Protein AF-A0A7V7WL54-F1 (afdb_monomer)

Structure (mmCIF, N/CA/C/O backbone):
data_AF-A0A7V7WL54-F1
#
_entry.id   AF-A0A7V7WL54-F1
#
loop_
_atom_site.group_PDB
_atom_site.id
_atom_site.type_symbol
_atom_site.label_atom_id
_atom_site.label_alt_id
_atom_site.label_comp_id
_atom_site.label_asym_id
_atom_site.label_entity_id
_atom_site.label_seq_id
_atom_site.pdbx_PDB_ins_code
_atom_site.Cartn_x
_atom_site.Cartn_y
_atom_site.Cartn_z
_atom_site.occupancy
_atom_site.B_iso_or_equiv
_atom_site.auth_seq_id
_atom_site.auth_comp_id
_atom_site.auth_asym_id
_atom_site.auth_atom_id
_atom_site.pdbx_PDB_model_num
ATOM 1 N N . LYS A 1 1 ? -2.298 -0.403 -8.910 1.00 77.75 1 LYS A N 1
ATOM 2 C CA . LYS A 1 1 ? -2.199 1.072 -8.747 1.00 77.75 1 LYS A CA 1
ATOM 3 C C . LYS A 1 1 ? -3.577 1.723 -8.573 1.00 77.75 1 LYS A C 1
ATOM 5 O O . LYS A 1 1 ? -3.829 2.175 -7.468 1.00 77.75 1 LYS A O 1
ATOM 10 N N . LYS A 1 2 ? -4.495 1.649 -9.554 1.00 86.00 2 LYS A N 1
ATOM 11 C CA . LYS A 1 2 ? -5.850 2.255 -9.486 1.00 86.00 2 LYS A CA 1
ATOM 12 C C . LYS A 1 2 ? -6.623 2.004 -8.180 1.00 86.00 2 LYS A C 1
ATOM 14 O O . LYS A 1 2 ? -7.145 2.939 -7.590 1.00 86.00 2 LYS A O 1
ATOM 19 N N . VAL A 1 3 ? -6.648 0.756 -7.697 1.00 87.88 3 VAL A N 1
ATOM 20 C CA . VAL A 1 3 ? -7.309 0.402 -6.424 1.00 87.88 3 VAL A CA 1
ATOM 21 C C . VAL A 1 3 ? -6.756 1.232 -5.264 1.00 87.88 3 VAL A C 1
ATOM 23 O O . VAL A 1 3 ? -7.511 1.837 -4.518 1.00 87.88 3 VAL A O 1
ATOM 26 N N . CYS A 1 4 ? -5.436 1.325 -5.129 1.00 88.75 4 CYS A N 1
ATOM 27 C CA . CYS A 1 4 ? -4.819 2.072 -4.037 1.00 88.75 4 CYS A CA 1
ATOM 28 C C . CYS A 1 4 ? -5.045 3.579 -4.152 1.00 88.75 4 CYS A C 1
ATOM 30 O O . CYS A 1 4 ? -5.208 4.230 -3.128 1.00 88.75 4 CYS A O 1
ATOM 32 N N . GLU A 1 5 ? -5.118 4.124 -5.368 1.00 88.88 5 GLU A N 1
ATOM 33 C CA . GLU A 1 5 ? -5.451 5.538 -5.583 1.00 88.88 5 GLU A CA 1
ATOM 34 C C . GLU A 1 5 ? -6.880 5.864 -5.133 1.00 88.88 5 GLU A C 1
ATOM 36 O O . GLU A 1 5 ? -7.102 6.927 -4.556 1.00 88.88 5 GLU A O 1
ATOM 41 N N . ALA A 1 6 ? -7.817 4.928 -5.324 1.00 89.25 6 ALA A N 1
ATOM 42 C CA . ALA A 1 6 ? -9.205 5.075 -4.891 1.00 89.25 6 ALA A CA 1
ATOM 43 C C . ALA A 1 6 ? -9.365 5.096 -3.358 1.00 89.25 6 ALA A C 1
ATOM 45 O O . ALA A 1 6 ? -10.238 5.792 -2.850 1.00 89.25 6 ALA A O 1
ATOM 46 N N . TYR A 1 7 ? -8.522 4.364 -2.616 1.00 88.38 7 TYR A N 1
ATOM 47 C CA . TYR A 1 7 ? -8.619 4.264 -1.150 1.00 88.38 7 TYR A CA 1
ATOM 48 C C . TYR A 1 7 ? -7.665 5.199 -0.386 1.00 88.38 7 TYR A C 1
ATOM 50 O O . TYR A 1 7 ? -8.028 5.719 0.667 1.00 88.38 7 TYR A O 1
ATOM 58 N N . PHE A 1 8 ? -6.445 5.419 -0.886 1.00 86.38 8 PHE A N 1
ATOM 59 C CA . PHE A 1 8 ? -5.340 6.034 -0.130 1.00 86.38 8 PHE A CA 1
ATOM 60 C C . PHE A 1 8 ? -4.785 7.322 -0.756 1.00 86.38 8 PHE A C 1
ATOM 62 O O . PHE A 1 8 ? -3.804 7.867 -0.255 1.00 86.38 8 PHE A O 1
ATOM 69 N N . ARG A 1 9 ? -5.425 7.852 -1.809 1.00 84.94 9 ARG A N 1
ATOM 70 C CA . ARG A 1 9 ? -4.969 8.996 -2.630 1.00 84.94 9 ARG A CA 1
ATOM 71 C C . ARG A 1 9 ? -3.835 8.643 -3.598 1.00 84.94 9 ARG A C 1
ATOM 73 O O . ARG A 1 9 ? -3.318 7.530 -3.621 1.00 84.94 9 ARG A O 1
ATOM 80 N N . LYS A 1 10 ? -3.471 9.612 -4.442 1.00 84.12 10 LYS A N 1
ATOM 81 C CA . LYS A 1 10 ? -2.461 9.457 -5.497 1.00 84.12 10 LYS A CA 1
ATOM 82 C C . LYS A 1 10 ? -1.101 9.056 -4.915 1.00 84.12 10 LYS A C 1
ATOM 84 O O . LYS A 1 10 ? -0.671 9.602 -3.897 1.00 84.12 10 LYS A O 1
ATOM 89 N N . ALA A 1 11 ? -0.426 8.115 -5.575 1.00 84.81 11 ALA A N 1
ATOM 90 C CA . ALA A 1 11 ? 0.919 7.707 -5.185 1.00 84.81 11 ALA A CA 1
ATOM 91 C C . ALA A 1 11 ? 1.885 8.896 -5.268 1.00 84.81 11 ALA A C 1
ATOM 93 O O . ALA A 1 11 ? 1.837 9.677 -6.219 1.00 84.81 11 ALA A O 1
ATOM 94 N N . ARG A 1 12 ? 2.800 9.009 -4.299 1.00 77.44 12 ARG A N 1
ATOM 95 C CA . ARG A 1 12 ? 3.805 10.088 -4.282 1.00 77.44 12 ARG A CA 1
ATOM 96 C C . ARG A 1 12 ? 4.832 9.944 -5.410 1.00 77.44 12 ARG A C 1
ATOM 98 O O . ARG A 1 12 ? 5.431 10.928 -5.824 1.00 77.44 12 ARG A O 1
ATOM 105 N N . GLN A 1 13 ? 5.030 8.723 -5.895 1.00 76.25 13 GLN A N 1
ATOM 106 C CA . GLN A 1 13 ? 6.005 8.394 -6.925 1.00 76.25 13 GLN A CA 1
ATOM 107 C C . GLN A 1 13 ? 5.330 7.496 -7.963 1.00 76.25 13 GLN A C 1
ATOM 109 O O . GLN A 1 13 ? 4.791 6.445 -7.620 1.00 76.25 13 GLN A O 1
ATOM 114 N N . THR A 1 14 ? 5.296 7.954 -9.215 1.00 67.44 14 THR A N 1
ATOM 115 C CA . THR A 1 14 ? 4.619 7.269 -10.333 1.00 67.44 14 THR A CA 1
ATOM 116 C C . THR A 1 14 ? 5.545 6.969 -11.510 1.00 67.44 14 THR A C 1
ATOM 118 O O . THR A 1 14 ? 5.186 6.145 -12.344 1.00 67.44 14 THR A O 1
ATOM 121 N N . GLY A 1 15 ? 6.722 7.605 -11.572 1.00 68.38 15 GLY A N 1
ATOM 122 C CA . GLY A 1 15 ? 7.698 7.461 -12.662 1.00 68.38 15 GLY A CA 1
ATOM 123 C C . GLY A 1 15 ? 8.640 6.259 -12.543 1.00 68.38 15 GLY A C 1
ATOM 124 O O . GLY A 1 15 ? 9.537 6.115 -13.362 1.00 68.38 15 GLY A O 1
ATOM 125 N N . THR A 1 16 ? 8.467 5.407 -11.531 1.00 78.38 16 THR A N 1
ATOM 126 C CA . THR A 1 16 ? 9.274 4.195 -11.337 1.00 78.38 16 THR A CA 1
ATOM 127 C C . THR A 1 16 ? 8.379 2.955 -11.289 1.00 78.38 16 THR A C 1
ATOM 129 O O . THR A 1 16 ? 7.144 3.038 -11.240 1.00 78.38 16 THR A O 1
ATOM 132 N N . SER A 1 17 ? 8.995 1.772 -11.263 1.00 83.56 17 SER A N 1
ATOM 133 C CA . SER A 1 17 ? 8.294 0.513 -10.986 1.00 83.56 17 SER A CA 1
ATOM 134 C C . SER A 1 17 ? 7.650 0.495 -9.593 1.00 83.56 17 SER A C 1
ATOM 136 O O . SER A 1 17 ? 6.831 -0.371 -9.316 1.00 83.56 17 SER A O 1
ATOM 138 N N . HIS A 1 18 ? 7.954 1.454 -8.714 1.00 85.38 18 HIS A N 1
ATOM 139 C CA . HIS A 1 18 ? 7.411 1.532 -7.363 1.00 85.38 18 HIS A CA 1
ATOM 140 C C . HIS A 1 18 ? 6.308 2.593 -7.285 1.00 85.38 18 HIS A C 1
ATOM 142 O O . HIS A 1 18 ? 6.388 3.652 -7.903 1.00 85.38 18 HIS A O 1
ATOM 148 N N . ALA A 1 19 ? 5.281 2.322 -6.487 1.00 88.75 19 ALA A N 1
ATOM 149 C CA . ALA A 1 19 ? 4.230 3.263 -6.139 1.00 88.75 19 ALA A CA 1
ATOM 150 C C . ALA A 1 19 ? 3.996 3.227 -4.628 1.00 88.75 19 ALA A C 1
ATOM 152 O O . ALA A 1 19 ? 3.643 2.188 -4.070 1.00 88.75 19 ALA A O 1
ATOM 153 N N . ILE A 1 20 ? 4.188 4.376 -3.980 1.00 88.25 20 ILE A N 1
ATOM 154 C CA . ILE A 1 20 ? 4.058 4.528 -2.528 1.00 88.25 20 ILE A CA 1
ATOM 155 C C . ILE A 1 20 ? 2.802 5.342 -2.213 1.00 88.25 20 ILE A C 1
ATOM 157 O O . ILE A 1 20 ? 2.660 6.475 -2.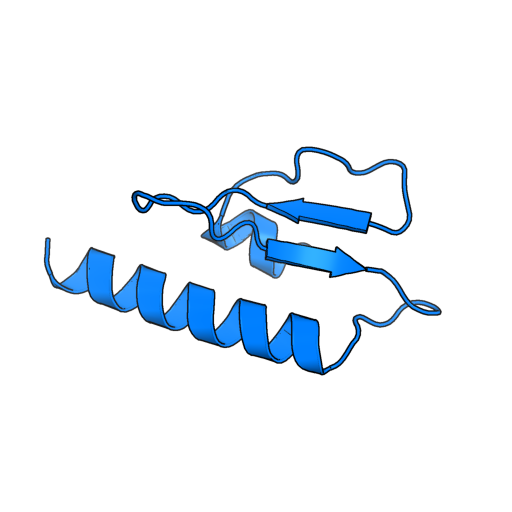683 1.00 88.25 20 ILE A O 1
ATOM 161 N N . PHE A 1 21 ? 1.925 4.777 -1.385 1.00 89.50 21 PHE A N 1
ATOM 162 C CA . PHE A 1 21 ? 0.657 5.365 -0.954 1.00 89.50 21 PHE A CA 1
ATOM 163 C C . PHE A 1 21 ? 0.684 5.701 0.538 1.00 89.50 21 PHE A C 1
ATOM 165 O O . PHE A 1 21 ? 1.243 4.951 1.343 1.00 89.50 21 PHE A O 1
ATOM 172 N N . LYS A 1 22 ? 0.066 6.829 0.908 1.00 88.00 22 LYS A N 1
ATOM 173 C CA . LYS A 1 22 ? -0.036 7.293 2.297 1.00 88.00 22 LYS A CA 1
ATOM 174 C C . LYS A 1 22 ? -1.393 6.905 2.879 1.00 88.00 22 LYS A C 1
ATOM 176 O O . LYS A 1 22 ? -2.425 7.178 2.283 1.00 88.00 22 LYS A O 1
ATOM 181 N N . THR A 1 23 ? -1.396 6.325 4.067 1.00 88.88 23 THR A N 1
ATOM 182 C CA . THR A 1 23 ? -2.619 5.967 4.791 1.00 88.88 23 THR A CA 1
ATOM 183 C C . THR A 1 23 ? -3.101 7.110 5.695 1.00 88.88 23 THR A C 1
ATOM 185 O O . THR A 1 23 ? -2.291 7.946 6.104 1.00 88.88 23 THR A O 1
ATOM 188 N N . PRO A 1 24 ? -4.405 7.172 6.026 1.00 85.25 24 PRO A N 1
ATOM 189 C CA . PRO A 1 24 ? -4.973 8.256 6.833 1.00 85.25 24 PRO A CA 1
ATOM 190 C C . PRO A 1 24 ? -4.836 8.096 8.358 1.00 85.25 24 PRO A C 1
ATOM 192 O O . PRO A 1 24 ? -5.205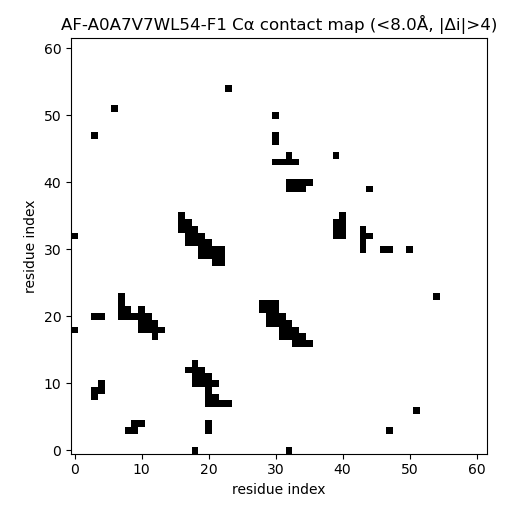 9.020 9.075 1.00 85.25 24 PRO A O 1
ATOM 195 N N . TRP A 1 25 ? -4.336 6.967 8.871 1.00 85.69 25 TRP A N 1
ATOM 196 C CA . TRP A 1 25 ? -4.150 6.753 10.314 1.00 85.69 25 TRP A CA 1
ATOM 197 C C . TRP A 1 25 ? -2.730 7.082 10.798 1.00 85.69 25 TRP A C 1
ATOM 199 O O . TRP A 1 25 ? -1.779 7.077 10.017 1.00 85.69 25 TRP A O 1
ATOM 209 N N . VAL A 1 26 ? -2.614 7.370 12.100 1.00 77.00 26 VAL A N 1
ATOM 210 C CA . VAL A 1 26 ? -1.373 7.769 12.789 1.00 77.00 26 VAL A CA 1
ATOM 211 C C . 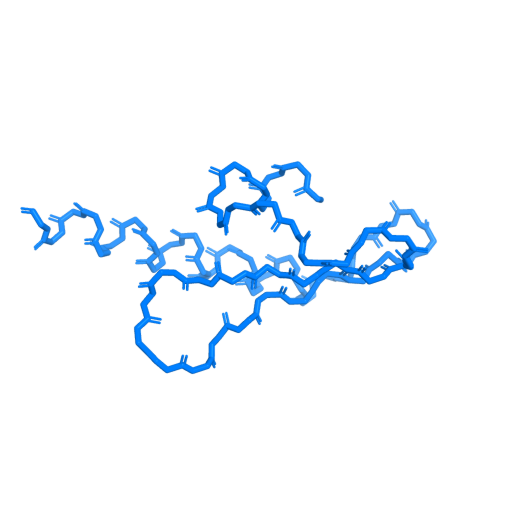VAL A 1 26 ? -0.378 6.600 12.855 1.00 77.00 26 VAL A C 1
ATOM 213 O O . VAL A 1 26 ? -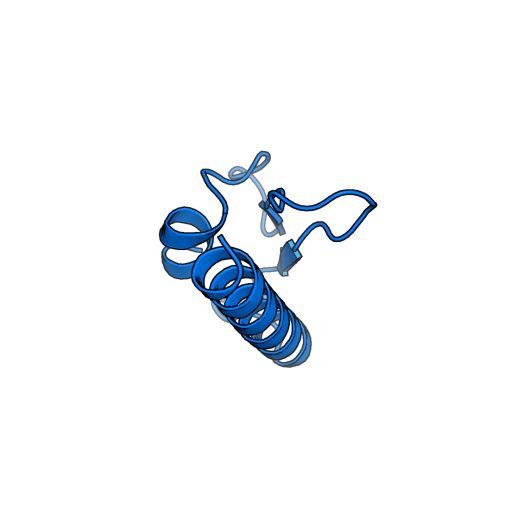0.775 5.448 13.039 1.00 77.00 26 VAL A O 1
ATOM 216 N N . GLY A 1 27 ? 0.914 6.903 12.690 1.00 79.44 27 GLY A N 1
ATOM 217 C CA . GLY A 1 27 ? 2.018 5.939 12.587 1.00 79.44 27 GLY A CA 1
ATOM 218 C C . GLY A 1 27 ? 2.605 5.869 11.172 1.00 79.44 27 GLY A C 1
ATOM 219 O O . GLY A 1 27 ? 2.269 6.693 10.320 1.00 79.44 27 GLY A O 1
ATOM 220 N N . ASP A 1 28 ? 3.464 4.881 10.899 1.00 66.81 28 ASP A N 1
ATOM 221 C CA . ASP A 1 28 ? 3.988 4.630 9.545 1.00 66.81 28 ASP A CA 1
ATOM 222 C C . ASP A 1 28 ? 3.452 3.310 8.971 1.00 66.81 28 ASP A C 1
ATOM 224 O O . ASP A 1 28 ? 3.931 2.230 9.310 1.00 66.81 28 ASP A O 1
ATOM 228 N N . PRO A 1 29 ? 2.439 3.368 8.097 1.00 74.62 29 PRO A N 1
ATOM 229 C CA . PRO A 1 29 ? 2.075 2.226 7.274 1.00 74.62 29 PRO A CA 1
ATOM 230 C C . PRO A 1 29 ? 1.890 2.697 5.836 1.00 74.62 29 PRO A C 1
ATOM 232 O O . PRO A 1 29 ? 0.793 2.714 5.281 1.00 74.62 29 PRO A O 1
ATOM 235 N N . ARG A 1 30 ? 2.988 3.127 5.215 1.00 85.62 30 ARG A N 1
ATOM 236 C CA . ARG A 1 30 ? 2.989 3.372 3.773 1.00 85.62 30 ARG A CA 1
ATOM 237 C C . ARG A 1 30 ? 2.746 2.056 3.045 1.00 85.62 30 ARG A C 1
ATOM 239 O O . ARG A 1 30 ? 3.393 1.052 3.332 1.00 85.62 30 ARG A O 1
ATOM 246 N N . ILE A 1 31 ? 1.863 2.075 2.055 1.00 87.94 31 ILE A N 1
ATOM 247 C CA . ILE A 1 31 ? 1.700 0.928 1.164 1.00 87.94 31 ILE A CA 1
ATOM 248 C C . ILE A 1 31 ? 2.665 1.113 0.004 1.00 87.94 31 ILE A C 1
ATOM 250 O O . ILE A 1 31 ? 2.558 2.085 -0.744 1.00 87.94 31 ILE A O 1
ATOM 254 N N . ASN A 1 32 ? 3.594 0.176 -0.152 1.00 88.75 32 ASN A N 1
ATOM 255 C CA . ASN A 1 32 ? 4.504 0.131 -1.285 1.00 88.75 32 ASN A CA 1
ATOM 256 C C . ASN A 1 32 ? 4.072 -0.982 -2.245 1.00 88.75 32 ASN A C 1
ATOM 258 O O . ASN A 1 32 ? 4.037 -2.154 -1.871 1.00 88.75 32 ASN A O 1
ATOM 262 N N . ILE A 1 33 ? 3.758 -0.607 -3.482 1.00 87.56 33 ILE A N 1
ATOM 263 C CA . ILE A 1 33 ? 3.475 -1.537 -4.572 1.00 87.56 33 ILE A CA 1
ATOM 264 C C . ILE A 1 33 ? 4.600 -1.444 -5.581 1.00 87.56 33 ILE A C 1
ATOM 266 O O . ILE A 1 33 ? 4.821 -0.391 -6.175 1.00 87.56 33 ILE A O 1
ATOM 270 N N . GLN A 1 34 ? 5.261 -2.569 -5.808 1.00 87.94 34 GLN A N 1
ATOM 271 C CA . GLN A 1 34 ? 6.265 -2.728 -6.838 1.00 87.94 34 GLN A CA 1
ATOM 272 C C . GLN A 1 34 ? 5.641 -3.471 -8.018 1.00 87.94 34 GLN A C 1
ATOM 274 O O . GLN A 1 34 ? 4.963 -4.483 -7.837 1.00 87.94 34 GLN A O 1
ATOM 279 N N . ASP A 1 35 ? 5.867 -2.951 -9.215 1.00 86.38 35 ASP A N 1
ATOM 280 C CA . ASP A 1 35 ? 5.648 -3.674 -10.455 1.00 86.38 35 ASP A CA 1
ATOM 281 C C . ASP A 1 35 ? 6.786 -4.678 -10.655 1.00 86.38 35 ASP A C 1
ATOM 283 O O . ASP A 1 35 ? 7.963 -4.317 -10.665 1.00 86.38 35 ASP A O 1
ATOM 287 N N . ASP A 1 36 ? 6.411 -5.941 -10.772 1.00 85.19 36 ASP A N 1
ATOM 288 C CA . ASP A 1 36 ? 7.257 -7.084 -11.061 1.00 85.19 36 ASP A CA 1
ATOM 289 C C . ASP A 1 36 ? 6.727 -7.739 -12.344 1.00 85.19 36 ASP A C 1
ATOM 291 O O . ASP A 1 36 ? 5.758 -8.502 -12.331 1.00 85.19 36 ASP A O 1
ATOM 295 N N . LYS A 1 37 ? 7.324 -7.366 -13.483 1.00 85.31 37 LYS A N 1
ATOM 296 C CA . LYS A 1 37 ? 6.960 -7.857 -14.827 1.00 85.31 37 LYS A CA 1
ATOM 297 C C . LYS A 1 37 ? 5.463 -7.682 -15.150 1.00 85.31 37 LYS A C 1
ATOM 299 O O . LYS A 1 37 ? 4.820 -8.598 -15.662 1.00 85.31 37 LYS A O 1
ATOM 304 N N . GLY A 1 38 ? 4.894 -6.517 -14.829 1.00 83.81 38 GLY A N 1
ATOM 305 C CA . GLY A 1 38 ? 3.481 -6.202 -15.073 1.00 83.81 38 GLY A CA 1
ATOM 306 C C . GLY A 1 38 ? 2.508 -6.755 -14.027 1.00 83.81 38 GLY A C 1
ATOM 307 O O . GLY A 1 38 ? 1.291 -6.628 -14.190 1.00 83.81 38 GLY A O 1
ATOM 308 N N . LYS A 1 39 ? 3.008 -7.374 -12.948 1.00 85.31 39 LYS A N 1
ATOM 309 C CA . LYS A 1 39 ? 2.207 -7.850 -11.812 1.00 85.31 39 LYS A CA 1
ATOM 310 C C . LYS A 1 39 ? 2.745 -7.286 -10.504 1.00 85.31 39 LYS A C 1
ATOM 312 O O . LYS A 1 39 ? 3.925 -7.012 -1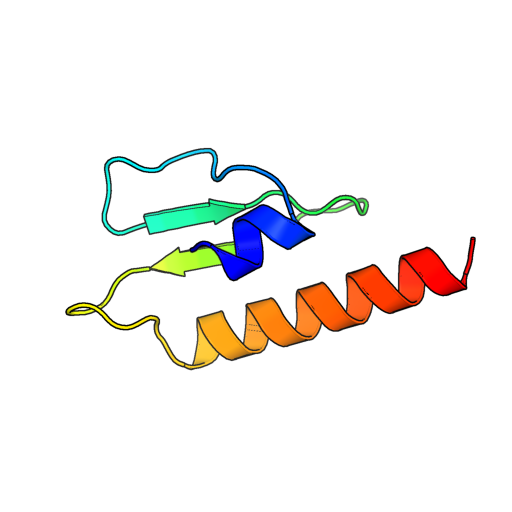0.365 1.00 85.31 39 LYS A O 1
ATOM 317 N N . ALA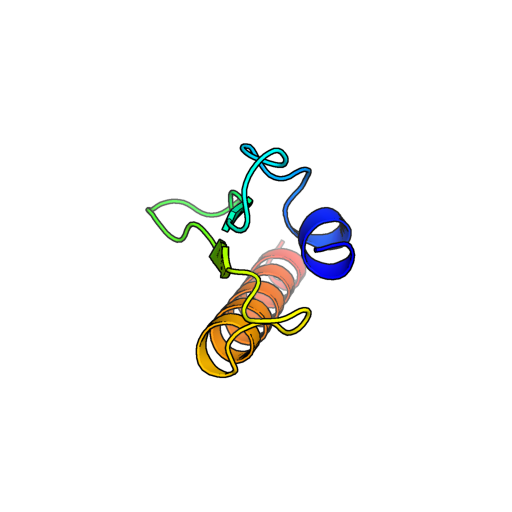 A 1 40 ? 1.877 -7.124 -9.513 1.00 87.50 40 ALA A N 1
ATOM 318 C CA . ALA A 1 40 ? 2.325 -6.799 -8.162 1.00 87.50 40 ALA A CA 1
ATOM 319 C C . ALA A 1 40 ? 2.763 -8.070 -7.428 1.00 87.50 40 ALA A C 1
ATOM 321 O O . ALA A 1 40 ? 2.181 -9.141 -7.623 1.00 87.50 40 ALA A O 1
ATOM 322 N N . LYS A 1 41 ? 3.730 -7.945 -6.516 1.00 88.00 41 LYS A N 1
ATOM 323 C CA . LYS A 1 41 ? 4.125 -9.065 -5.655 1.00 88.00 41 LYS A CA 1
ATOM 324 C C . LYS A 1 41 ? 2.974 -9.449 -4.722 1.00 88.00 41 LYS A C 1
ATOM 326 O O . LYS A 1 41 ? 2.348 -8.587 -4.103 1.00 88.00 41 LYS A O 1
ATOM 331 N N . ALA A 1 42 ? 2.712 -10.748 -4.574 1.00 90.3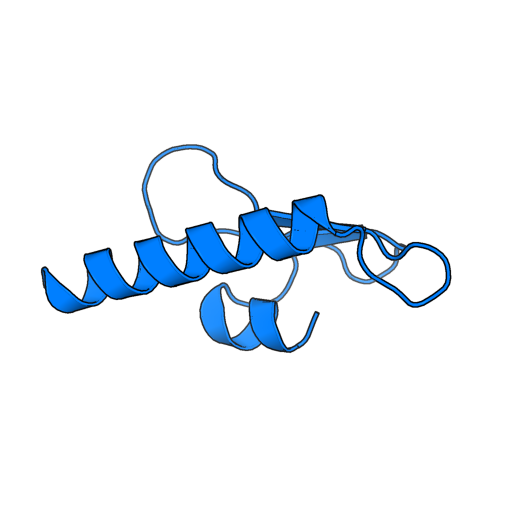1 42 ALA A N 1
ATOM 332 C CA . ALA A 1 42 ? 1.539 -11.253 -3.850 1.00 90.31 42 ALA A CA 1
ATOM 333 C C . ALA A 1 42 ? 1.441 -10.743 -2.398 1.00 90.31 42 ALA A C 1
ATOM 335 O O . ALA A 1 42 ? 0.353 -10.411 -1.930 1.00 90.31 42 ALA A O 1
ATOM 336 N N . TYR A 1 43 ? 2.565 -10.620 -1.686 1.00 90.31 43 TYR A N 1
ATOM 337 C CA . TYR A 1 43 ? 2.562 -10.087 -0.319 1.00 90.31 43 TYR A CA 1
ATOM 338 C C . TYR A 1 43 ? 2.156 -8.606 -0.262 1.00 90.31 43 TYR A C 1
ATOM 340 O O . TYR A 1 43 ? 1.476 -8.204 0.677 1.00 90.31 43 TYR A O 1
ATOM 348 N N . GLN A 1 44 ? 2.505 -7.804 -1.275 1.00 90.38 44 GLN A N 1
ATOM 349 C CA . GLN A 1 44 ? 2.101 -6.395 -1.352 1.00 90.38 44 GLN A CA 1
ATOM 350 C C . GLN A 1 44 ? 0.597 -6.288 -1.583 1.00 90.38 44 GLN A C 1
ATOM 352 O O . GLN A 1 44 ? -0.061 -5.439 -0.989 1.00 90.38 44 GLN A O 1
ATOM 357 N N . VAL A 1 45 ? 0.027 -7.195 -2.382 1.00 90.81 45 VAL A N 1
ATOM 358 C CA . VAL A 1 45 ? -1.430 -7.294 -2.548 1.00 90.81 45 VAL A CA 1
ATOM 359 C C . VAL A 1 45 ? -2.101 -7.629 -1.213 1.00 90.81 45 VAL A C 1
ATOM 361 O O . VAL A 1 45 ? -3.065 -6.968 -0.839 1.00 90.81 45 VAL A O 1
ATOM 364 N N . ARG A 1 46 ? -1.561 -8.583 -0.442 1.00 92.56 46 ARG A N 1
ATOM 365 C CA . ARG A 1 46 ? -2.073 -8.900 0.906 1.00 92.56 46 ARG A CA 1
ATOM 366 C C . ARG A 1 46 ? -1.996 -7.694 1.850 1.00 92.56 46 ARG A C 1
ATOM 368 O O . ARG A 1 46 ? -2.970 -7.409 2.538 1.00 92.56 46 ARG A O 1
ATOM 375 N N . GLN A 1 47 ? -0.893 -6.943 1.837 1.00 91.12 47 GLN A N 1
ATOM 376 C CA . GLN A 1 47 ? -0.755 -5.713 2.628 1.00 91.12 47 GLN A CA 1
ATOM 377 C C . GLN A 1 47 ? -1.793 -4.651 2.245 1.00 91.12 47 GLN A C 1
ATOM 379 O O . GLN A 1 47 ? -2.354 -3.998 3.122 1.00 91.12 47 GLN A O 1
ATOM 384 N N . VAL A 1 48 ? -2.090 -4.503 0.951 1.00 91.25 48 VAL A N 1
ATOM 385 C CA . VAL A 1 48 ? -3.142 -3.595 0.469 1.00 91.25 48 VAL A CA 1
ATOM 386 C C . VAL A 1 48 ? -4.508 -4.010 1.002 1.00 91.25 48 VAL A C 1
ATOM 388 O O . VAL A 1 48 ? -5.257 -3.153 1.462 1.00 91.25 48 VAL A O 1
ATOM 391 N N . LEU A 1 49 ? -4.831 -5.304 0.965 1.00 91.81 49 LEU A N 1
ATOM 392 C CA . LEU A 1 49 ? -6.109 -5.812 1.469 1.00 91.81 49 LEU A CA 1
ATOM 393 C C . LEU A 1 49 ? -6.271 -5.534 2.968 1.00 91.81 49 LEU A C 1
ATOM 395 O O . LEU A 1 49 ? -7.291 -4.978 3.364 1.00 91.81 49 LEU A O 1
ATOM 399 N N . LEU A 1 50 ? -5.243 -5.817 3.774 1.00 90.94 50 LEU A N 1
ATOM 400 C CA . LEU A 1 50 ? -5.244 -5.517 5.212 1.00 90.94 50 LEU A CA 1
ATOM 401 C C . LEU A 1 50 ? -5.396 -4.016 5.491 1.00 90.94 50 LEU A C 1
ATOM 403 O O . LEU A 1 50 ? -6.114 -3.607 6.399 1.00 90.94 50 LEU A O 1
ATOM 407 N N . ALA A 1 51 ? -4.742 -3.175 4.692 1.00 91.38 51 ALA A N 1
ATOM 408 C CA . ALA A 1 51 ? -4.853 -1.732 4.831 1.00 91.38 51 ALA A CA 1
ATOM 409 C C . ALA A 1 51 ? -6.253 -1.210 4.458 1.00 91.38 51 ALA A C 1
ATOM 411 O O . ALA A 1 51 ? -6.736 -0.268 5.083 1.00 91.38 51 ALA A O 1
ATOM 412 N N . ILE A 1 52 ? -6.910 -1.802 3.452 1.00 91.19 52 ILE A N 1
ATOM 413 C CA . ILE A 1 52 ? -8.293 -1.465 3.079 1.00 91.19 52 ILE A CA 1
ATOM 414 C C . ILE A 1 52 ? -9.256 -1.898 4.183 1.00 91.19 52 ILE A C 1
ATOM 416 O O . ILE A 1 52 ? -10.168 -1.145 4.516 1.00 91.19 52 ILE A O 1
ATOM 420 N N . ASP A 1 53 ? -9.052 -3.082 4.755 1.00 91.12 53 ASP A N 1
ATOM 421 C CA . ASP A 1 53 ? -9.865 -3.587 5.858 1.00 91.12 53 ASP A CA 1
ATOM 422 C C . ASP A 1 53 ? -9.786 -2.657 7.078 1.00 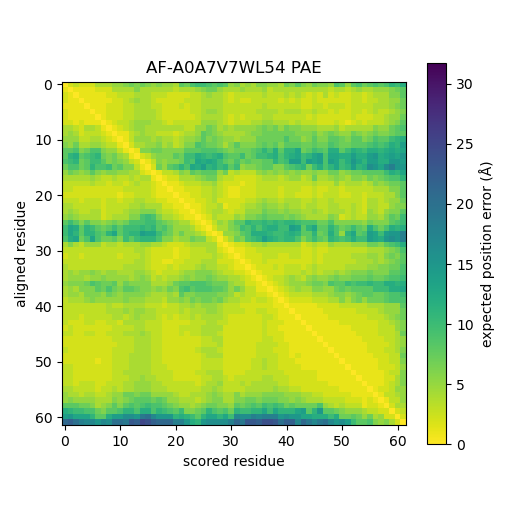91.12 53 ASP A C 1
ATOM 424 O O . ASP A 1 53 ? -10.802 -2.141 7.544 1.00 91.12 53 ASP A O 1
ATOM 428 N N . LYS A 1 54 ? -8.564 -2.279 7.475 1.00 90.06 54 LYS A N 1
ATOM 429 C CA . LYS A 1 54 ? -8.331 -1.275 8.521 1.00 90.06 54 LYS A CA 1
ATOM 430 C C . LYS A 1 54 ? -8.981 0.075 8.205 1.00 90.06 54 LYS A C 1
ATOM 432 O O . LYS A 1 54 ? -9.571 0.693 9.087 1.00 90.06 54 LYS A O 1
ATOM 437 N N . LEU A 1 55 ? -8.885 0.545 6.959 1.00 89.38 55 LEU A N 1
ATOM 438 C CA . LEU A 1 55 ? -9.514 1.799 6.533 1.00 89.38 55 LEU A CA 1
ATOM 439 C C . LEU A 1 55 ? -11.040 1.755 6.688 1.00 89.38 55 LEU A C 1
ATOM 441 O O . LEU A 1 55 ? -11.642 2.755 7.074 1.00 89.38 55 LEU A O 1
ATOM 445 N N . LYS A 1 56 ? -11.661 0.614 6.372 1.00 89.00 56 LYS A N 1
ATOM 446 C CA . LYS A 1 56 ? -13.104 0.413 6.534 1.00 89.00 56 LYS A CA 1
ATOM 447 C C . LYS A 1 56 ? -13.503 0.357 8.006 1.00 89.00 56 LYS A C 1
ATOM 449 O O . LYS A 1 56 ? -14.471 1.023 8.354 1.00 89.00 56 LYS A O 1
ATOM 454 N N . GLY A 1 57 ? -12.745 -0.351 8.848 1.00 88.12 57 GLY A N 1
ATOM 455 C CA . GLY A 1 57 ? -12.950 -0.365 10.303 1.00 88.12 57 GLY A CA 1
ATOM 456 C C . GLY A 1 57 ? -12.973 1.051 10.882 1.00 88.12 57 GLY A C 1
ATOM 457 O O . GLY A 1 57 ? -13.994 1.488 11.401 1.00 88.12 57 GLY A O 1
ATOM 458 N N . LEU A 1 58 ? -11.930 1.839 10.595 1.00 84.75 58 LEU A N 1
ATOM 459 C CA . LEU A 1 58 ? -11.828 3.240 11.029 1.00 84.75 58 LEU A CA 1
ATOM 460 C C . LEU A 1 58 ? -12.964 4.147 10.528 1.00 84.75 58 LEU A C 1
ATOM 462 O O . LEU A 1 58 ? -13.230 5.183 11.133 1.00 84.75 58 LEU A O 1
ATOM 466 N N . ARG A 1 59 ? -13.590 3.822 9.388 1.00 79.75 59 ARG A N 1
ATOM 467 C CA . ARG A 1 59 ? -14.731 4.584 8.858 1.00 79.75 59 ARG A CA 1
ATOM 468 C C . ARG A 1 59 ? -16.049 4.185 9.517 1.00 79.75 59 ARG A C 1
ATOM 470 O O . ARG A 1 59 ? -16.936 5.019 9.579 1.00 79.75 59 ARG A O 1
ATOM 477 N N . ASN A 1 60 ? -16.177 2.936 9.955 1.00 78.06 60 ASN A N 1
ATOM 478 C CA . ASN A 1 60 ? -17.369 2.434 10.636 1.00 78.06 60 ASN A CA 1
ATOM 479 C C . ASN A 1 60 ? -17.386 2.794 12.133 1.00 78.06 60 ASN A C 1
ATOM 481 O O . ASN A 1 60 ? -18.441 2.757 12.749 1.00 78.06 60 ASN A O 1
ATOM 485 N N . GLU A 1 61 ? -16.232 3.137 12.707 1.00 64.25 61 GLU A N 1
ATOM 486 C CA . GLU A 1 61 ? -16.079 3.601 14.096 1.00 64.25 61 GLU A CA 1
ATOM 487 C C . GLU A 1 61 ? -16.218 5.133 14.255 1.00 64.25 61 GLU A C 1
ATOM 489 O O . GLU A 1 61 ? -15.982 5.666 15.338 1.00 64.25 61 GLU A O 1
ATOM 494 N N . ARG A 1 62 ? -16.564 5.852 13.179 1.00 53.75 62 ARG A N 1
ATOM 495 C CA . ARG A 1 62 ? -16.807 7.304 13.149 1.00 53.75 62 ARG A CA 1
ATOM 496 C C . ARG A 1 62 ? -18.274 7.605 12.909 1.00 53.75 62 ARG A C 1
ATOM 498 O O . ARG A 1 62 ? -18.738 8.604 13.496 1.00 53.75 62 ARG A O 1
#

Secondary structure (DSSP, 8-state):
-HHHHHHH-S-S--SSSEEEE--SSSS---EEEEEETTEE-HHHHHHHHHHHHHHHHHHHT-

pLDDT: mean 84.61, std 7.56, range [53.75, 92.56]

Foldseek 3Di:
DVVLCVQFNAFPDDPAQWGWGHAPDPDDDIQIFGDDPNDTDPVSVVSVVVSVVVSVVVVVVD

Solvent-accessible surface area (backbone atoms only — not comparable to full-atom values): 3791 Å² total; per-residue (Å²): 110,71,71,52,37,76,76,37,41,74,50,84,40,74,95,54,61,45,34,43,28,53,57,93,66,92,78,90,65,67,46,64,43,44,58,56,94,90,36,67,50,70,68,44,54,52,52,50,53,55,50,50,51,51,53,49,52,63,59,74,76,105

Sequence (62 aa):
KKVCEAYFRKARQTGTSHAIFKTPWVGDPRINIQDDKGKAKAYQVRQVLLAIDKLKGLRNER

Mean predicted aligned error: 4.76 Å

Nearest PDB structures (foldseek):
  2yma-assembly1_B  TM=4.182E-01  e=2.196E+00  Saccharomyces cerevisiae
  1sfx-assembly1_A  TM=4.488E-01  e=5.585E+00  Archaeoglobus fulgidus DSM 4304

Radius of gyration: 1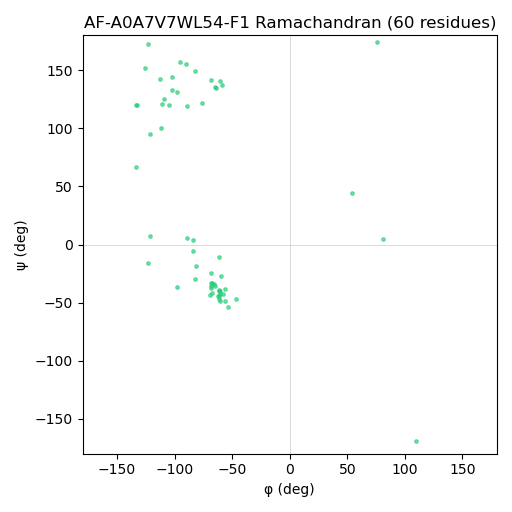1.77 Å; Cα contacts (8 Å, |Δi|>4): 68; chains: 1; bounding box: 27×21×29 Å